Protein AF-A0A4Q4TXY8-F1 (afdb_monomer)

Mean predicted aligned error: 9.82 Å

Foldseek 3Di:
DDDDPDDVVNVVVVVVVVLVVVLVVVCCDDDNNCDDVDGPLPDPVPDLVSVLVVVQVSQVVSVVSVVVVPPPPPQDKGKEAAAPDFAPDDPPRDTAGIFIFRDPVDYRPDHHHPVRTLAGHHDDDDPVQPDPVSVVVVVVVSCCVNVVD

pLDDT: mean 76.42, std 13.44, range [25.75, 91.88]

Sequence (149 aa):
MYAGTRDETYSRDMIDLKTASEAFKQCMEGSDLLFNNGWRGWPKDANQDNMLSWFADLNEKLMAFAEHHKSTQPHRRKPLAQPDKPILGFAAKRKMDIGFVSDPKANKDSRYHWSQILIPGELKSNPSADTASKAWLDLGRYAREDFHA

Secondary structure (DSSP, 8-state):
-------HHHHHHHHHHHHHHHHHHHTTSSSS-SBSSSBTT--SS--HHHHHHHHHHHHHHHHHHHHHTT---SS--EEEE-TTPPPBT-SS----SEEEES-TT--TT---BGGGEEEEE-----GGG-SHHHHHHHHHHHHHHHH--

Structure (mmCIF, N/CA/C/O backbone):
data_AF-A0A4Q4TXY8-F1
#
_entry.id   AF-A0A4Q4TXY8-F1
#
loop_
_atom_site.group_PDB
_atom_site.id
_atom_site.type_symbol
_atom_site.label_atom_id
_atom_site.label_alt_id
_atom_site.label_comp_id
_atom_site.label_asym_id
_atom_site.label_entity_id
_atom_site.label_seq_id
_atom_site.pdbx_PDB_ins_code
_atom_site.Cartn_x
_atom_site.Cartn_y
_atom_site.Cartn_z
_atom_site.occupancy
_atom_site.B_iso_or_equiv
_atom_site.auth_seq_id
_atom_site.auth_comp_id
_atom_site.auth_asym_id
_atom_site.auth_atom_id
_atom_site.pdbx_PDB_model_num
ATOM 1 N N . MET A 1 1 ? -11.825 44.029 10.041 1.00 31.95 1 MET A N 1
ATOM 2 C CA . MET A 1 1 ? -12.607 42.809 10.322 1.00 31.95 1 MET A CA 1
ATOM 3 C C . MET A 1 1 ? -12.682 42.039 9.009 1.00 31.95 1 MET A C 1
ATOM 5 O O . MET A 1 1 ? -13.475 42.402 8.156 1.00 31.95 1 MET A O 1
ATOM 9 N N . TYR A 1 2 ? -11.755 41.108 8.770 1.00 25.75 2 TYR A N 1
ATOM 10 C CA . TYR A 1 2 ? -11.742 40.300 7.545 1.00 25.75 2 TYR A CA 1
ATOM 11 C C . TYR A 1 2 ? -12.420 38.967 7.856 1.00 25.75 2 TYR A C 1
ATOM 13 O O . TYR A 1 2 ? -11.852 38.126 8.548 1.00 25.75 2 TYR A O 1
ATOM 21 N N . ALA A 1 3 ? -13.655 38.807 7.386 1.00 38.72 3 ALA A N 1
ATOM 22 C CA . ALA A 1 3 ? -14.310 37.512 7.307 1.00 38.72 3 ALA A CA 1
ATOM 23 C C . ALA A 1 3 ? -13.845 36.852 6.002 1.00 38.72 3 ALA A C 1
ATOM 25 O O . ALA A 1 3 ? -14.378 37.133 4.933 1.00 38.72 3 ALA A O 1
ATOM 26 N N . GLY A 1 4 ? -12.793 36.036 6.081 1.00 36.09 4 GLY A N 1
ATOM 27 C CA . GLY A 1 4 ? -12.429 35.137 4.990 1.00 36.09 4 GLY A CA 1
ATOM 28 C C . GLY A 1 4 ? -13.449 34.006 4.947 1.00 36.09 4 GLY A C 1
ATOM 29 O O . GLY A 1 4 ? -13.556 33.235 5.901 1.00 36.09 4 GLY A O 1
ATOM 30 N N . THR A 1 5 ? -14.233 33.934 3.876 1.00 44.59 5 THR A N 1
ATOM 31 C CA . THR A 1 5 ? -15.114 32.800 3.596 1.00 44.59 5 THR A CA 1
ATOM 32 C C . THR A 1 5 ? -14.270 31.530 3.553 1.00 44.59 5 THR A C 1
ATOM 34 O O . THR A 1 5 ? -13.338 31.441 2.755 1.00 44.59 5 THR A O 1
ATOM 37 N N . ARG A 1 6 ? -14.564 30.570 4.440 1.00 48.09 6 ARG A N 1
ATOM 38 C CA . ARG A 1 6 ? -13.994 29.220 4.374 1.00 48.09 6 ARG A CA 1
ATOM 39 C C . ARG A 1 6 ? -14.359 28.638 3.012 1.00 48.09 6 ARG A C 1
ATOM 41 O O . ARG A 1 6 ? -15.537 28.451 2.731 1.00 48.09 6 ARG A O 1
ATOM 48 N N . ASP A 1 7 ? -13.342 28.410 2.196 1.00 51.94 7 ASP A N 1
ATOM 49 C CA . ASP A 1 7 ? -13.443 27.744 0.905 1.00 51.94 7 ASP A CA 1
ATOM 50 C C . ASP A 1 7 ? -14.120 26.370 1.086 1.00 51.94 7 ASP A C 1
ATOM 52 O O . ASP A 1 7 ? -13.747 25.594 1.974 1.00 51.94 7 ASP A O 1
ATOM 56 N N . GLU A 1 8 ? -15.142 26.078 0.280 1.00 52.44 8 GLU A N 1
ATOM 57 C CA . GLU A 1 8 ? -15.865 24.800 0.300 1.00 52.44 8 GLU A CA 1
ATOM 58 C C . GLU A 1 8 ? -14.918 23.622 0.042 1.00 52.44 8 GLU A C 1
ATOM 60 O O . GLU A 1 8 ? -15.105 22.541 0.602 1.00 52.44 8 GLU A O 1
ATOM 65 N N . THR A 1 9 ? -13.853 23.859 -0.729 1.00 53.41 9 THR A N 1
ATOM 66 C CA . THR A 1 9 ? -12.788 22.893 -1.020 1.00 53.41 9 THR A CA 1
ATOM 67 C C . THR A 1 9 ? -12.023 22.520 0.251 1.00 53.41 9 THR A C 1
ATOM 69 O O . THR A 1 9 ? -11.920 21.346 0.594 1.00 53.41 9 THR A O 1
ATOM 72 N N . TYR A 1 10 ? -11.615 23.520 1.038 1.00 53.84 10 TYR A N 1
ATOM 73 C CA . TYR A 1 10 ? -10.957 23.315 2.333 1.00 53.84 10 TYR A CA 1
ATOM 74 C C . TYR A 1 10 ? -11.873 22.603 3.341 1.00 53.84 10 TYR A C 1
ATOM 76 O O . TYR A 1 10 ? -11.436 21.751 4.115 1.00 53.84 10 TYR A O 1
ATOM 84 N N . SER A 1 11 ? -13.168 22.934 3.325 1.00 57.31 11 SER A N 1
ATOM 85 C CA . SER A 1 11 ? -14.168 22.281 4.177 1.00 57.31 11 SER A CA 1
ATOM 86 C C . SER A 1 11 ? -14.361 20.805 3.806 1.00 57.31 11 SER A C 1
ATOM 88 O O . SER A 1 11 ? -14.467 19.952 4.687 1.00 57.31 11 SER A O 1
ATOM 90 N N . ARG A 1 12 ? -14.358 20.486 2.507 1.00 59.06 12 ARG A N 1
ATOM 91 C CA . ARG A 1 12 ? -14.456 19.115 1.997 1.00 59.06 12 ARG A CA 1
ATOM 92 C C . ARG A 1 12 ? 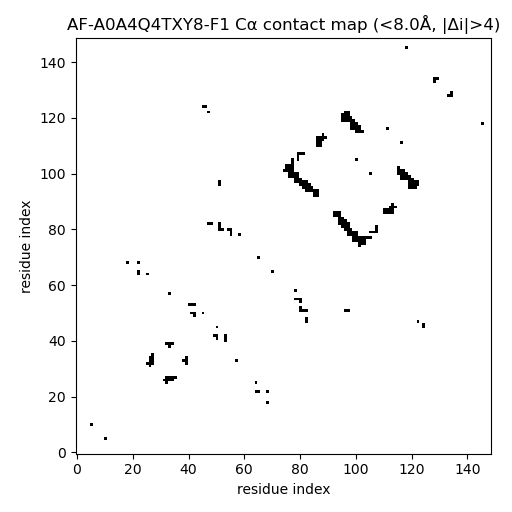-13.218 18.288 2.331 1.00 59.06 12 ARG A C 1
ATOM 94 O O . ARG A 1 12 ? -13.375 17.184 2.838 1.00 59.06 12 ARG A O 1
ATOM 101 N N . ASP A 1 13 ? -12.022 18.845 2.157 1.00 65.94 13 ASP A N 1
ATOM 102 C CA . ASP A 1 13 ? -10.765 18.179 2.523 1.00 65.94 13 ASP A CA 1
ATOM 103 C C . ASP A 1 13 ? -10.721 17.843 4.023 1.00 65.94 13 ASP A C 1
ATOM 105 O O . ASP A 1 13 ? -10.285 16.762 4.422 1.00 65.94 13 ASP A O 1
ATOM 109 N N . MET A 1 14 ? -11.232 18.739 4.876 1.00 61.41 14 MET A N 1
ATOM 110 C CA . MET A 1 14 ? -11.366 18.482 6.313 1.00 61.41 14 MET A CA 1
ATOM 111 C C . MET A 1 14 ? -12.380 17.375 6.640 1.00 61.41 14 MET A C 1
ATOM 113 O O . MET A 1 14 ? -12.158 16.613 7.585 1.00 61.41 14 MET A O 1
ATOM 117 N N . ILE A 1 15 ? -13.489 17.285 5.898 1.00 68.88 15 ILE A N 1
ATOM 118 C CA . ILE A 1 15 ? -14.479 16.207 6.051 1.00 68.88 15 ILE A CA 1
ATOM 119 C C . ILE A 1 15 ? -13.861 14.872 5.623 1.00 68.88 15 ILE A C 1
ATOM 121 O O . ILE A 1 15 ? -13.924 13.911 6.388 1.00 68.88 15 ILE A O 1
ATOM 125 N N . ASP A 1 16 ? -13.193 14.835 4.471 1.00 71.31 16 ASP A N 1
ATOM 126 C CA . ASP A 1 16 ? -12.549 13.633 3.941 1.00 71.31 16 ASP A CA 1
ATOM 127 C C . ASP A 1 16 ? -11.421 13.146 4.870 1.00 71.31 16 ASP A C 1
ATOM 129 O O . ASP A 1 16 ? -11.324 11.950 5.155 1.00 71.31 16 ASP A O 1
ATOM 133 N N . LEU A 1 17 ? -10.624 14.060 5.441 1.00 76.31 17 LEU A N 1
ATOM 134 C CA . LEU A 1 17 ? -9.595 13.723 6.430 1.00 76.31 17 LEU A CA 1
ATOM 135 C C . LEU A 1 17 ? -10.194 13.173 7.729 1.00 76.31 17 LEU A C 1
ATOM 137 O O . LEU A 1 17 ? -9.666 12.216 8.301 1.00 76.31 17 LEU A O 1
ATOM 141 N N . LYS A 1 18 ? -11.297 13.758 8.209 1.00 78.94 18 LYS A N 1
ATOM 142 C CA . LYS A 1 18 ? -11.991 13.264 9.403 1.00 78.94 18 LYS A CA 1
ATOM 143 C C . LYS A 1 18 ? -12.541 11.858 9.167 1.00 78.94 18 LYS A C 1
ATOM 145 O O . LYS A 1 18 ? -12.321 10.980 9.999 1.00 78.94 18 LYS A O 1
ATOM 150 N N . THR A 1 19 ? -13.184 11.626 8.025 1.00 76.56 19 THR A N 1
ATOM 151 C CA . THR A 1 19 ? -13.681 10.302 7.632 1.00 76.56 19 THR A CA 1
ATOM 152 C C . THR A 1 19 ? -12.541 9.292 7.496 1.00 76.56 19 THR A C 1
ATOM 154 O O . THR A 1 19 ? -12.657 8.180 8.005 1.00 76.56 19 THR A O 1
ATOM 157 N N . ALA A 1 20 ? -11.410 9.675 6.895 1.00 77.06 20 ALA A N 1
ATOM 158 C CA . ALA A 1 20 ? -10.228 8.818 6.811 1.00 77.06 20 ALA A CA 1
ATOM 159 C C . ALA A 1 20 ? -9.659 8.479 8.199 1.00 77.06 20 ALA A C 1
ATOM 161 O O . ALA A 1 20 ? -9.297 7.332 8.458 1.00 77.06 20 ALA A O 1
ATOM 162 N N . SER A 1 21 ? -9.622 9.451 9.115 1.00 81.25 21 SER A N 1
ATOM 163 C CA . SER A 1 21 ? -9.183 9.238 10.497 1.00 81.25 21 SER A CA 1
ATOM 164 C C . SER A 1 21 ? -10.097 8.267 11.250 1.00 81.25 21 SER A C 1
ATOM 166 O O . SER A 1 21 ? -9.611 7.373 11.941 1.00 81.25 21 SER A O 1
ATOM 168 N N . GLU A 1 22 ? -11.415 8.406 11.100 1.00 80.50 22 GLU A N 1
ATOM 169 C CA . GLU A 1 22 ? -12.402 7.505 11.704 1.00 80.50 22 GLU A CA 1
ATOM 170 C C . GLU A 1 22 ? -12.313 6.086 11.129 1.00 80.50 22 GLU A C 1
ATOM 172 O O . GLU A 1 22 ? -12.322 5.122 11.893 1.00 80.50 22 GLU A O 1
ATOM 177 N N . ALA A 1 23 ? -12.137 5.947 9.813 1.00 77.38 23 ALA A N 1
ATOM 178 C CA . ALA A 1 23 ? -11.913 4.650 9.177 1.00 77.38 23 ALA A CA 1
ATOM 179 C C . ALA A 1 23 ? -10.592 4.005 9.637 1.00 77.38 23 ALA A C 1
ATOM 181 O O . ALA A 1 23 ? -10.539 2.802 9.888 1.00 77.38 23 ALA A O 1
ATOM 182 N N . PHE A 1 24 ? -9.526 4.792 9.822 1.00 82.50 24 PHE A N 1
ATOM 183 C CA . PHE A 1 24 ? -8.252 4.277 10.327 1.00 82.50 24 PHE A CA 1
ATOM 184 C C . PHE A 1 24 ? -8.350 3.770 11.772 1.00 82.50 24 PHE A C 1
ATOM 186 O O . PHE A 1 24 ? -7.702 2.781 12.110 1.00 82.50 24 PHE A O 1
ATOM 193 N N . LYS A 1 25 ? 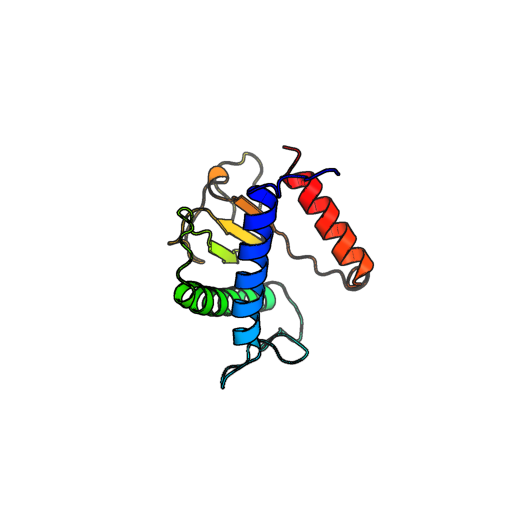-9.194 4.368 12.625 1.00 85.50 25 LYS A N 1
ATOM 194 C CA . LYS A 1 25 ? -9.431 3.843 13.984 1.00 85.50 25 LYS A CA 1
ATOM 195 C C . LYS A 1 25 ? -9.937 2.403 13.974 1.00 85.50 25 LYS A C 1
ATOM 197 O O . LYS A 1 25 ? -9.501 1.619 14.806 1.00 85.50 25 LYS A O 1
ATOM 202 N N . GLN A 1 26 ? -10.736 2.012 12.980 1.00 83.75 26 GLN A N 1
ATOM 203 C CA . GLN A 1 26 ? -11.185 0.621 12.834 1.00 83.75 26 GLN A CA 1
ATOM 204 C C . GLN A 1 26 ? -10.036 -0.357 12.565 1.00 83.75 26 GLN A C 1
ATOM 206 O O . GLN A 1 26 ? -10.152 -1.536 12.877 1.00 83.75 26 GLN A O 1
ATOM 211 N N . CYS A 1 27 ? -8.896 0.112 12.048 1.00 87.56 27 CYS A N 1
ATOM 212 C CA . CYS A 1 27 ? -7.698 -0.720 11.915 1.00 87.56 27 CYS A CA 1
ATOM 213 C C . CYS A 1 27 ? -7.028 -1.009 13.270 1.00 87.56 27 CYS A C 1
ATOM 215 O O . CYS A 1 27 ? -6.245 -1.953 13.365 1.00 87.56 27 CYS A O 1
ATOM 217 N N . MET A 1 28 ? -7.319 -0.202 14.294 1.00 88.81 28 MET A N 1
ATOM 218 C CA . MET A 1 28 ? -6.733 -0.255 15.638 1.00 88.81 28 MET A CA 1
ATOM 219 C C . MET A 1 28 ? -7.727 -0.730 16.710 1.00 88.81 28 MET A C 1
ATOM 221 O O . MET A 1 28 ? -7.359 -0.832 17.880 1.00 88.81 28 MET A O 1
ATOM 225 N N . GLU A 1 29 ? -8.967 -1.040 16.331 1.00 84.69 29 GLU A N 1
ATOM 226 C CA . GLU A 1 29 ? -10.047 -1.442 17.233 1.00 84.69 29 GLU A CA 1
ATOM 227 C C . GLU A 1 29 ? -10.643 -2.800 16.804 1.00 84.69 29 GLU A C 1
ATOM 229 O O . GLU A 1 29 ? -10.577 -3.190 15.641 1.00 84.69 29 GLU A O 1
ATOM 234 N N . GLY A 1 30 ? -11.230 -3.547 17.746 1.00 74.81 30 GLY A N 1
ATOM 235 C CA . GLY A 1 30 ? -11.841 -4.859 17.482 1.00 74.81 30 GLY A CA 1
ATOM 236 C C . GLY A 1 30 ? -10.894 -6.061 17.628 1.00 74.81 30 GLY A C 1
ATOM 237 O O . GLY A 1 30 ? -9.792 -5.957 18.163 1.00 74.81 30 GLY A O 1
ATOM 238 N N . SER A 1 31 ? -11.355 -7.246 17.207 1.00 70.69 31 SER A N 1
ATOM 239 C CA . SER A 1 31 ? -10.621 -8.517 17.355 1.00 70.69 31 SER A CA 1
ATOM 240 C C . SER A 1 31 ? -9.611 -8.791 16.227 1.00 70.69 31 SER A C 1
ATOM 242 O O . SER A 1 31 ? -8.608 -9.473 16.454 1.00 70.69 31 SER A O 1
ATOM 244 N N . ASP A 1 32 ? -9.824 -8.236 15.027 1.00 74.25 32 ASP A N 1
ATOM 245 C CA . ASP A 1 32 ? -8.915 -8.341 13.870 1.00 74.25 32 ASP A CA 1
ATOM 246 C C . ASP A 1 32 ? -8.169 -7.018 13.626 1.00 74.25 32 ASP A C 1
ATOM 248 O O . ASP A 1 32 ? -8.357 -6.350 12.614 1.00 74.25 32 ASP A O 1
ATOM 252 N N . LEU A 1 33 ? -7.319 -6.630 14.585 1.00 84.12 33 LEU A N 1
ATOM 253 C CA . LEU A 1 33 ? -6.482 -5.428 14.493 1.00 84.12 33 LEU A CA 1
ATOM 254 C C . LEU A 1 33 ? -5.549 -5.491 13.276 1.00 84.12 33 LEU A C 1
ATOM 256 O O . LEU A 1 33 ? -4.588 -6.268 13.276 1.00 84.12 33 LEU A O 1
ATOM 260 N N . LEU A 1 34 ? -5.787 -4.649 12.269 1.00 90.00 34 LEU A N 1
ATOM 261 C CA . LEU A 1 34 ? -4.892 -4.514 11.114 1.00 90.00 34 LEU A CA 1
ATOM 262 C C . LEU A 1 34 ? -3.631 -3.723 11.444 1.00 90.00 34 LEU A C 1
ATOM 264 O O . LEU A 1 34 ? -2.617 -3.912 10.776 1.00 90.00 34 LEU A O 1
ATOM 268 N N . PHE A 1 35 ? -3.674 -2.870 12.466 1.00 90.19 35 PHE A N 1
ATOM 269 C CA . PHE A 1 35 ? -2.546 -2.059 12.894 1.00 90.19 35 PHE A CA 1
ATOM 270 C C . PHE A 1 35 ? -2.382 -2.079 14.419 1.00 90.19 35 PHE A C 1
ATOM 272 O O . PHE A 1 35 ? -3.302 -1.743 15.161 1.00 90.19 35 PHE A O 1
ATOM 279 N N . ASN A 1 36 ? -1.187 -2.446 14.884 1.00 90.50 36 ASN A N 1
ATOM 280 C CA . ASN A 1 36 ? -0.764 -2.348 16.282 1.00 90.50 36 ASN A CA 1
ATOM 281 C C . ASN A 1 36 ? 0.761 -2.167 16.339 1.00 90.50 36 ASN A C 1
ATOM 283 O O . ASN A 1 36 ? 1.504 -3.143 16.251 1.00 90.50 36 ASN A O 1
ATOM 287 N N . ASN A 1 37 ? 1.225 -0.914 16.427 1.00 88.06 37 ASN A N 1
ATOM 288 C CA . ASN A 1 37 ? 2.644 -0.540 16.293 1.00 88.06 37 ASN A CA 1
ATOM 289 C C . ASN A 1 37 ? 3.308 -1.075 15.007 1.00 88.06 37 ASN A C 1
ATOM 291 O O . ASN A 1 37 ? 4.519 -1.277 14.952 1.00 88.06 37 ASN A O 1
ATOM 295 N N . GLY A 1 38 ? 2.502 -1.314 13.974 1.00 88.81 38 GLY A N 1
ATOM 296 C CA . GLY A 1 38 ? 2.895 -1.978 12.740 1.00 88.81 38 GLY A CA 1
ATOM 297 C C . GLY A 1 38 ? 1.694 -2.649 12.084 1.00 88.81 38 GLY A C 1
ATOM 298 O O . GLY A 1 38 ? 0.698 -2.955 12.745 1.00 88.81 38 GLY A O 1
ATOM 299 N N . TRP A 1 39 ? 1.775 -2.861 10.774 1.00 91.62 39 TRP A N 1
ATOM 300 C CA . TRP A 1 39 ? 0.718 -3.546 10.043 1.00 91.62 39 TRP A CA 1
ATOM 301 C C . TRP A 1 39 ? 0.752 -5.054 10.296 1.00 91.62 39 TRP A C 1
ATOM 303 O O . TRP A 1 39 ? 1.804 -5.696 10.229 1.00 91.62 39 TRP A O 1
ATOM 313 N N . ARG A 1 40 ? -0.418 -5.640 10.549 1.00 90.88 40 ARG A N 1
ATOM 314 C CA . ARG A 1 40 ? -0.581 -7.085 10.713 1.00 90.88 40 ARG A CA 1
ATOM 315 C C . ARG A 1 40 ? -0.152 -7.804 9.435 1.00 90.88 40 ARG A C 1
ATOM 317 O O . ARG A 1 40 ? -0.510 -7.405 8.329 1.00 90.88 40 ARG A O 1
ATOM 324 N N . GLY A 1 41 ? 0.578 -8.903 9.610 1.00 91.12 41 GLY A N 1
ATOM 325 C CA . GLY A 1 41 ? 0.991 -9.767 8.505 1.00 91.12 41 GLY A CA 1
ATOM 326 C C . GLY A 1 41 ? 2.076 -9.173 7.609 1.00 91.12 41 GLY A C 1
ATOM 327 O O . GLY A 1 41 ? 2.314 -9.734 6.545 1.00 91.12 41 GLY A O 1
ATOM 328 N N . TRP A 1 42 ? 2.722 -8.073 8.022 1.00 90.62 42 TRP A N 1
ATOM 329 C CA . TRP A 1 42 ? 3.846 -7.503 7.283 1.00 90.62 42 TRP A CA 1
ATOM 330 C C . TRP A 1 42 ? 4.891 -8.590 6.955 1.00 90.62 42 TRP A C 1
ATOM 332 O O . TRP A 1 42 ? 5.299 -9.328 7.863 1.00 90.62 42 TRP A O 1
ATOM 342 N N . PRO A 1 43 ? 5.336 -8.723 5.692 1.00 90.44 43 PRO A N 1
ATOM 343 C CA . PRO A 1 43 ? 6.258 -9.781 5.297 1.00 90.44 43 PRO A CA 1
ATOM 344 C C . PRO A 1 43 ? 7.624 -9.664 5.969 1.00 90.44 43 PRO A C 1
ATOM 346 O O . PRO A 1 43 ? 8.234 -8.597 5.981 1.00 90.44 43 PRO A O 1
ATOM 349 N N . LYS A 1 44 ? 8.158 -10.791 6.451 1.00 86.25 44 LYS A N 1
ATOM 350 C CA . LYS A 1 44 ? 9.473 -10.839 7.111 1.00 86.25 44 LYS A CA 1
ATOM 351 C C . LYS A 1 44 ? 10.619 -10.398 6.196 1.00 86.25 44 LYS A C 1
ATOM 353 O O . LYS A 1 44 ? 11.491 -9.653 6.626 1.00 86.25 44 LYS A O 1
ATOM 358 N N . ASP A 1 45 ? 10.586 -10.845 4.943 1.00 83.50 45 ASP A N 1
ATOM 359 C CA . ASP A 1 45 ? 11.703 -10.667 4.008 1.00 83.50 45 ASP A CA 1
ATOM 360 C C . ASP A 1 45 ? 11.444 -9.554 2.980 1.00 83.50 45 ASP A C 1
ATOM 362 O O . ASP A 1 45 ? 12.276 -9.331 2.106 1.00 83.50 45 ASP A O 1
ATOM 366 N N . ALA A 1 46 ? 10.276 -8.894 3.052 1.00 83.06 46 ALA A N 1
ATOM 367 C CA . ALA A 1 46 ? 9.841 -7.797 2.178 1.00 83.06 46 ALA A CA 1
ATOM 368 C C . ALA A 1 46 ? 10.131 -7.989 0.669 1.00 83.06 46 ALA A C 1
ATOM 370 O O . ALA A 1 46 ? 10.305 -7.019 -0.070 1.00 83.06 46 ALA A O 1
ATOM 371 N N . ASN A 1 47 ? 10.185 -9.237 0.192 1.00 87.94 47 ASN A N 1
ATOM 372 C CA . ASN A 1 47 ? 10.329 -9.518 -1.231 1.00 87.94 47 ASN A CA 1
ATOM 373 C C . ASN A 1 47 ? 9.049 -9.126 -1.981 1.00 87.94 47 ASN A C 1
ATOM 375 O O . ASN A 1 47 ? 7.967 -9.077 -1.394 1.00 87.94 47 ASN A O 1
ATOM 379 N N . GLN A 1 48 ? 9.190 -8.854 -3.278 1.00 86.00 48 GLN A N 1
ATOM 380 C CA . GLN A 1 48 ? 8.126 -8.304 -4.116 1.00 86.00 48 GLN A CA 1
ATOM 381 C C . GLN A 1 48 ? 6.823 -9.114 -4.031 1.00 86.00 48 GLN A C 1
ATOM 383 O O . GLN A 1 48 ? 5.781 -8.545 -3.721 1.00 86.00 48 GLN A O 1
ATOM 388 N N . ASP A 1 49 ? 6.872 -10.432 -4.231 1.00 87.12 49 ASP A N 1
ATOM 389 C CA . ASP A 1 49 ? 5.668 -11.273 -4.262 1.00 87.12 49 ASP A CA 1
ATOM 390 C C . ASP A 1 49 ? 4.938 -11.298 -2.916 1.00 87.12 49 ASP A C 1
ATOM 392 O O . ASP A 1 49 ? 3.719 -11.111 -2.857 1.00 87.12 49 ASP A O 1
ATOM 396 N N . ASN A 1 50 ? 5.680 -11.462 -1.819 1.00 89.06 50 ASN A N 1
ATOM 397 C CA . ASN A 1 50 ? 5.097 -11.455 -0.481 1.00 89.06 50 ASN A CA 1
ATOM 398 C C . ASN A 1 50 ? 4.524 -10.078 -0.130 1.00 89.06 50 ASN A C 1
ATOM 400 O O . ASN A 1 50 ? 3.443 -9.999 0.455 1.00 89.06 50 ASN A O 1
ATOM 404 N N . MET A 1 51 ? 5.217 -8.999 -0.506 1.00 89.38 51 MET A N 1
ATOM 405 C CA . MET A 1 51 ? 4.732 -7.628 -0.330 1.00 89.38 51 MET A CA 1
ATOM 406 C C . MET A 1 51 ? 3.445 -7.384 -1.105 1.00 89.38 51 MET A C 1
ATOM 408 O O . MET A 1 51 ? 2.519 -6.788 -0.566 1.00 89.38 51 MET A O 1
ATOM 412 N N . LEU A 1 52 ? 3.353 -7.868 -2.340 1.00 88.88 52 LEU A N 1
ATOM 413 C CA . LEU A 1 52 ? 2.189 -7.652 -3.193 1.00 88.88 52 LEU A CA 1
ATOM 414 C C . LEU A 1 52 ? 0.989 -8.489 -2.768 1.00 88.88 52 LEU A C 1
ATOM 416 O O . LEU A 1 52 ? -0.128 -7.974 -2.780 1.00 88.88 52 LEU A O 1
ATOM 420 N N . SER A 1 53 ? 1.209 -9.731 -2.331 1.00 88.19 53 SER A N 1
ATOM 421 C CA . SER A 1 53 ? 0.148 -10.547 -1.734 1.00 88.19 53 SER A CA 1
ATOM 422 C C . SER A 1 53 ? -0.385 -9.893 -0.461 1.00 88.19 53 SER A C 1
ATOM 424 O O . SER A 1 53 ? -1.587 -9.678 -0.339 1.00 88.19 53 SER A O 1
ATOM 426 N N . TRP A 1 54 ? 0.508 -9.504 0.454 1.00 91.88 54 TRP A N 1
ATOM 427 C CA . TRP A 1 54 ? 0.125 -8.819 1.688 1.00 91.88 54 TRP A CA 1
ATOM 428 C C . TRP A 1 54 ? -0.602 -7.497 1.409 1.00 91.88 54 TRP A C 1
ATOM 430 O O . TRP A 1 54 ? -1.619 -7.204 2.035 1.00 91.88 54 TRP A O 1
ATOM 440 N N . PHE A 1 55 ? -0.117 -6.708 0.448 1.00 89.12 55 PHE A N 1
ATOM 441 C CA . PHE A 1 55 ? -0.729 -5.438 0.072 1.00 89.12 55 PHE A CA 1
ATOM 442 C C . PHE A 1 55 ? -2.125 -5.636 -0.529 1.00 89.12 55 PHE A C 1
ATOM 444 O O . PHE A 1 55 ? -3.037 -4.874 -0.209 1.00 89.12 55 PHE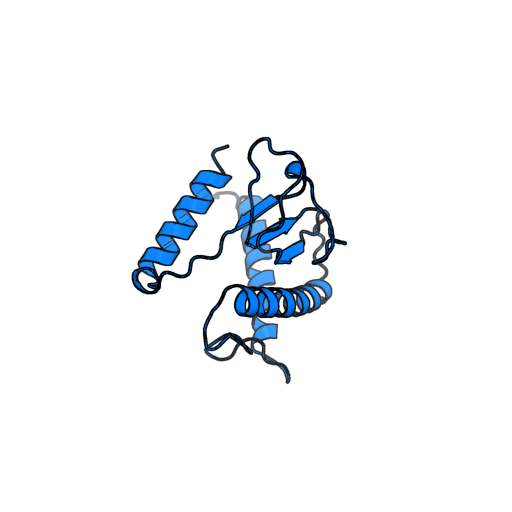 A O 1
ATOM 451 N N . ALA A 1 56 ? -2.321 -6.653 -1.374 1.00 86.38 56 ALA A N 1
ATOM 452 C CA . ALA A 1 56 ? -3.636 -6.991 -1.914 1.00 86.38 56 ALA A CA 1
ATOM 453 C C . ALA A 1 56 ? -4.620 -7.361 -0.793 1.00 86.38 56 ALA A C 1
ATOM 455 O O . ALA A 1 56 ? -5.695 -6.763 -0.708 1.00 86.38 56 ALA A O 1
ATOM 456 N N . ASP A 1 57 ? -4.215 -8.259 0.108 1.00 88.69 57 ASP A N 1
ATOM 457 C CA . ASP A 1 57 ? -5.041 -8.709 1.232 1.00 88.69 57 ASP A CA 1
ATOM 458 C C . ASP A 1 57 ? -5.385 -7.552 2.182 1.00 88.69 57 ASP A C 1
ATOM 460 O O . ASP A 1 57 ? -6.532 -7.401 2.609 1.00 88.69 57 ASP A O 1
ATOM 464 N N . LEU A 1 58 ? -4.406 -6.695 2.500 1.00 89.00 58 LEU A N 1
ATOM 465 C CA . LEU A 1 58 ? -4.626 -5.507 3.323 1.00 89.00 58 LEU A CA 1
ATOM 466 C C . LEU A 1 58 ? -5.665 -4.585 2.680 1.00 89.00 58 LEU A C 1
ATOM 468 O O . LEU A 1 58 ? -6.594 -4.138 3.354 1.00 89.00 58 LEU A O 1
ATOM 472 N N . ASN A 1 59 ? -5.532 -4.316 1.381 1.00 85.19 59 ASN A N 1
ATOM 473 C CA . ASN A 1 59 ? -6.458 -3.449 0.663 1.00 85.19 59 ASN A CA 1
ATOM 474 C C . ASN A 1 59 ? -7.881 -4.006 0.633 1.00 85.19 59 ASN A C 1
ATOM 476 O O . ASN A 1 59 ? -8.824 -3.230 0.760 1.00 85.19 59 ASN A O 1
ATOM 480 N N . GLU A 1 60 ? -8.067 -5.321 0.497 1.00 84.69 60 GLU A N 1
ATOM 481 C CA . GLU A 1 60 ? -9.400 -5.934 0.574 1.00 84.69 60 GLU A CA 1
ATOM 482 C C . GLU A 1 60 ? -10.082 -5.653 1.914 1.00 84.69 60 GLU A C 1
ATOM 484 O O . GLU A 1 60 ? -11.253 -5.263 1.946 1.00 84.69 60 GLU A O 1
ATOM 489 N N . LYS A 1 61 ? -9.333 -5.748 3.015 1.00 85.94 61 LYS A N 1
ATOM 490 C CA . LYS A 1 61 ? -9.853 -5.434 4.350 1.00 85.94 61 LYS A CA 1
ATOM 491 C C . LYS A 1 61 ? -10.135 -3.941 4.529 1.00 85.94 61 LYS A C 1
ATOM 493 O O . LYS A 1 61 ? -11.192 -3.580 5.042 1.00 85.94 61 LYS A O 1
ATOM 498 N N . LEU A 1 62 ? -9.242 -3.069 4.052 1.00 82.69 62 LEU A N 1
ATOM 499 C CA . LEU A 1 62 ? -9.449 -1.615 4.086 1.00 82.69 62 LEU A CA 1
ATOM 500 C C . LEU A 1 62 ? -10.674 -1.192 3.260 1.00 82.69 62 LEU A C 1
ATOM 502 O O . LEU A 1 62 ? -11.457 -0.354 3.705 1.00 82.69 62 LEU A O 1
ATOM 506 N N . MET A 1 63 ? -10.883 -1.795 2.085 1.00 78.62 63 MET A N 1
ATOM 507 C CA . MET A 1 63 ? -12.081 -1.565 1.274 1.00 78.62 63 MET A CA 1
ATOM 508 C C . MET A 1 63 ? -13.348 -2.007 2.014 1.00 78.62 63 MET A C 1
ATOM 510 O O . MET A 1 63 ? -14.333 -1.272 2.010 1.00 78.62 63 MET A O 1
ATOM 514 N N . ALA A 1 64 ? -13.325 -3.157 2.696 1.00 80.12 64 ALA A N 1
ATOM 515 C CA . ALA A 1 64 ? -14.463 -3.622 3.488 1.00 80.12 64 ALA A CA 1
ATOM 516 C C . ALA A 1 64 ? -14.829 -2.645 4.622 1.00 80.12 64 ALA A C 1
ATOM 518 O O . ALA A 1 64 ? -16.013 -2.388 4.850 1.00 80.12 64 ALA A O 1
ATOM 519 N N . PHE A 1 65 ? -13.840 -2.042 5.292 1.00 77.44 65 PHE A N 1
ATOM 520 C CA . PHE A 1 65 ? -14.086 -0.970 6.264 1.00 77.44 65 PHE A CA 1
ATOM 521 C C . PHE A 1 65 ? -14.691 0.269 5.598 1.00 77.44 65 PHE A C 1
ATOM 523 O O . PHE A 1 65 ? -15.695 0.803 6.069 1.00 77.44 65 PHE A O 1
ATOM 530 N N . ALA A 1 66 ? -14.150 0.689 4.452 1.00 74.19 66 ALA A N 1
ATOM 531 C CA . ALA A 1 66 ? -14.632 1.863 3.729 1.00 74.19 66 ALA A CA 1
ATOM 532 C C . ALA A 1 66 ? -16.088 1.731 3.231 1.00 74.19 66 ALA A C 1
ATOM 534 O O . ALA A 1 66 ? -16.815 2.728 3.223 1.00 74.19 66 ALA A O 1
ATOM 535 N N . GLU A 1 67 ? -16.556 0.527 2.870 1.00 73.88 67 GLU A N 1
ATOM 536 C CA . GLU A 1 67 ? -17.963 0.295 2.491 1.00 73.88 67 GLU A CA 1
ATOM 537 C C . GLU A 1 67 ? -18.945 0.671 3.615 1.00 73.88 67 GLU A C 1
ATOM 539 O O . GLU A 1 67 ? -20.020 1.215 3.345 1.00 73.88 67 GLU A O 1
ATOM 544 N N . HIS A 1 68 ? -18.568 0.462 4.881 1.00 67.25 68 HIS A N 1
ATOM 545 C CA . HIS A 1 68 ? -19.415 0.792 6.033 1.00 67.25 68 HIS A CA 1
ATOM 546 C C . HIS A 1 68 ? -19.601 2.305 6.217 1.00 67.25 68 HIS A C 1
ATOM 548 O O . HIS A 1 68 ? -20.600 2.743 6.789 1.00 67.25 68 HIS A O 1
ATOM 554 N N . HIS A 1 69 ? -18.687 3.116 5.679 1.00 66.12 69 HIS A N 1
ATOM 555 C CA . HIS A 1 69 ? -18.712 4.573 5.804 1.00 66.12 69 HIS A CA 1
ATOM 556 C C . HIS A 1 69 ? -19.529 5.287 4.717 1.00 66.12 69 HIS A C 1
ATOM 558 O O . HIS A 1 69 ? -19.511 6.515 4.669 1.00 66.12 69 HIS A O 1
ATOM 564 N N . LYS A 1 70 ? -20.276 4.554 3.870 1.00 56.97 70 LYS A N 1
ATOM 565 C CA . LYS A 1 70 ? -21.144 5.108 2.807 1.00 56.97 70 LYS A CA 1
ATOM 566 C C . LYS A 1 70 ? -20.468 6.247 2.033 1.00 56.97 70 LYS A C 1
ATOM 568 O O . LYS A 1 70 ? -21.041 7.325 1.877 1.00 56.97 70 LYS A O 1
ATOM 573 N N . SER A 1 71 ? -19.248 6.012 1.546 1.00 56.00 71 SER A N 1
ATOM 574 C CA . SER A 1 71 ? -18.595 6.973 0.658 1.00 56.00 71 SER A CA 1
ATOM 575 C C . SER A 1 71 ? -19.484 7.191 -0.569 1.00 56.00 71 SER A C 1
ATOM 577 O O . SER A 1 71 ? -19.710 6.277 -1.364 1.00 56.00 71 SER A O 1
ATOM 579 N N . THR A 1 72 ? -20.013 8.406 -0.713 1.00 54.62 72 THR A N 1
ATOM 580 C CA . THR A 1 72 ? -20.810 8.868 -1.859 1.00 54.62 72 THR A CA 1
ATOM 581 C C . THR A 1 72 ? -19.949 9.112 -3.098 1.00 54.62 72 THR A C 1
ATOM 583 O O . THR A 1 72 ? -20.418 9.722 -4.057 1.00 54.62 72 THR A O 1
ATOM 586 N N . GLN A 1 73 ? -18.690 8.656 -3.105 1.00 60.28 73 GLN A N 1
ATOM 587 C CA . GLN A 1 73 ? -17.787 8.863 -4.226 1.00 60.28 73 GLN A CA 1
ATOM 588 C C . GLN A 1 73 ? -18.320 8.147 -5.481 1.00 60.28 73 GLN A C 1
ATOM 590 O O . GLN A 1 73 ? -18.362 6.914 -5.518 1.00 60.28 73 GLN A O 1
ATOM 595 N N . PRO A 1 74 ? -18.686 8.900 -6.538 1.00 55.44 74 PRO A N 1
ATOM 596 C CA . PRO A 1 74 ? -19.237 8.332 -7.770 1.00 55.44 74 PRO A CA 1
ATOM 597 C C . PRO A 1 74 ? -18.198 7.520 -8.557 1.00 55.44 74 PRO A C 1
ATOM 599 O O . PRO A 1 74 ? -18.553 6.703 -9.403 1.00 55.44 74 PRO A O 1
ATOM 602 N N . HIS A 1 75 ? -16.910 7.713 -8.260 1.00 63.44 75 HIS A N 1
ATOM 603 C CA . HIS A 1 75 ? -15.795 7.015 -8.887 1.00 63.44 75 HIS A CA 1
ATOM 604 C C . HIS A 1 75 ? -15.049 6.197 -7.837 1.00 63.44 75 HIS A C 1
ATOM 606 O O . HIS A 1 75 ? -14.051 6.647 -7.275 1.00 63.44 75 HIS A O 1
ATOM 612 N N . ARG A 1 76 ? -15.554 4.993 -7.557 1.00 70.44 76 ARG A N 1
ATOM 613 C CA . ARG A 1 76 ? -14.852 4.022 -6.715 1.00 70.44 76 ARG A CA 1
ATOM 614 C C . ARG A 1 76 ? -13.570 3.595 -7.422 1.00 70.44 76 ARG A C 1
ATOM 616 O O . ARG A 1 76 ? -13.616 2.977 -8.481 1.00 70.44 76 ARG A O 1
ATOM 623 N N . ARG A 1 77 ? -12.436 3.958 -6.831 1.00 79.94 77 ARG A N 1
ATOM 624 C CA . ARG A 1 77 ? -11.103 3.564 -7.292 1.00 79.94 77 ARG A CA 1
ATOM 625 C C . ARG A 1 77 ? -10.704 2.301 -6.556 1.00 79.94 77 ARG A C 1
ATOM 627 O O . ARG A 1 77 ? -10.967 2.195 -5.359 1.00 79.94 77 ARG A O 1
ATOM 634 N N . LYS A 1 78 ? -10.052 1.373 -7.247 1.00 82.19 78 LYS A N 1
ATOM 635 C CA . LYS A 1 78 ? -9.580 0.138 -6.625 1.00 82.19 78 LYS A CA 1
ATOM 636 C C . LYS A 1 78 ? -8.053 0.095 -6.616 1.00 82.19 78 LYS A C 1
ATOM 638 O O . LYS A 1 78 ? -7.461 0.227 -7.689 1.00 82.19 78 LYS A O 1
ATOM 643 N N . PRO A 1 79 ? -7.407 -0.057 -5.447 1.00 83.50 79 PRO A N 1
ATOM 644 C CA . PRO A 1 79 ? -5.996 -0.399 -5.393 1.00 83.50 79 PRO A CA 1
ATOM 645 C C . PRO A 1 79 ? -5.797 -1.817 -5.935 1.00 83.50 79 PRO A C 1
ATOM 647 O O . PRO A 1 79 ? -6.603 -2.721 -5.702 1.00 83.50 79 PRO A O 1
ATOM 650 N N . LEU A 1 80 ? -4.718 -1.999 -6.676 1.00 85.19 80 LEU A N 1
ATOM 651 C CA . LEU A 1 80 ? -4.385 -3.224 -7.376 1.00 85.19 80 LEU A CA 1
ATOM 652 C C . LEU A 1 80 ? -2.911 -3.541 -7.150 1.00 85.19 80 LEU A C 1
ATOM 654 O O . LEU A 1 80 ? -2.079 -2.647 -7.244 1.00 85.19 80 LEU A O 1
ATOM 658 N N . ALA A 1 81 ? -2.606 -4.814 -6.913 1.00 83.75 81 ALA A N 1
ATOM 659 C CA . ALA A 1 81 ? -1.257 -5.364 -6.943 1.00 83.75 81 ALA A CA 1
ATOM 660 C C . ALA A 1 81 ? -1.139 -6.290 -8.162 1.00 83.75 81 ALA A C 1
ATOM 662 O O . ALA A 1 81 ? -1.821 -7.316 -8.228 1.00 83.75 81 ALA A O 1
ATOM 663 N N . GLN A 1 82 ? -0.333 -5.913 -9.153 1.00 78.25 82 GLN A N 1
ATOM 664 C CA . GLN A 1 82 ? -0.127 -6.692 -10.379 1.00 78.25 82 GLN A CA 1
ATOM 665 C C . GLN A 1 82 ? 1.321 -6.562 -10.870 1.00 78.25 82 GLN A C 1
ATOM 667 O O . GLN A 1 82 ? 1.556 -5.894 -11.876 1.00 78.25 82 GLN A O 1
ATOM 672 N N . PRO A 1 83 ? 2.281 -7.234 -10.211 1.00 75.56 83 PRO A N 1
ATOM 673 C CA . PRO A 1 83 ? 3.681 -7.143 -10.602 1.00 75.56 83 PRO A CA 1
ATOM 674 C C . PRO A 1 83 ? 3.886 -7.612 -12.032 1.00 75.56 83 PRO A C 1
ATOM 676 O O . PRO A 1 83 ? 3.287 -8.596 -12.473 1.00 75.56 83 PRO A O 1
ATOM 679 N N . ASP A 1 84 ? 4.786 -6.928 -12.734 1.00 68.50 84 ASP A N 1
ATOM 680 C CA . ASP A 1 84 ? 5.389 -7.391 -13.983 1.00 68.50 84 ASP A CA 1
ATOM 681 C C . ASP A 1 84 ? 4.435 -7.700 -15.152 1.00 68.50 84 ASP A C 1
ATOM 683 O O . ASP A 1 84 ? 4.880 -8.181 -16.204 1.00 68.50 84 ASP A O 1
ATOM 687 N N . LYS A 1 85 ? 3.143 -7.376 -15.034 1.00 72.88 85 LYS A N 1
ATOM 688 C CA . LYS A 1 85 ? 2.172 -7.540 -16.118 1.00 72.88 85 LYS A CA 1
ATOM 689 C C . LYS A 1 85 ? 2.264 -6.348 -17.079 1.00 72.88 85 LYS A C 1
ATOM 691 O O . LYS A 1 85 ? 2.164 -5.201 -16.645 1.00 72.88 85 LYS A O 1
ATOM 696 N N . PRO A 1 86 ? 2.446 -6.582 -18.394 1.00 73.19 86 PRO A N 1
ATOM 697 C CA . PRO A 1 86 ? 2.421 -5.502 -19.371 1.00 73.19 86 PRO A CA 1
ATOM 698 C C . PRO A 1 86 ? 1.064 -4.797 -19.359 1.00 73.19 86 PRO A C 1
ATOM 700 O O . PRO A 1 86 ? 0.025 -5.450 -19.486 1.00 73.19 86 PRO A O 1
ATOM 703 N N . ILE A 1 87 ? 1.082 -3.470 -19.265 1.00 74.50 87 ILE A N 1
ATOM 704 C CA . ILE A 1 87 ? -0.131 -2.660 -19.384 1.00 74.50 87 ILE A CA 1
ATOM 705 C C . ILE A 1 87 ? -0.417 -2.423 -20.872 1.00 74.50 87 ILE A C 1
ATOM 707 O O . ILE A 1 87 ? 0.482 -2.085 -21.647 1.00 74.50 87 ILE A O 1
ATOM 711 N N . LEU A 1 88 ? -1.667 -2.625 -21.295 1.00 74.00 88 LEU A N 1
ATOM 712 C CA . LEU A 1 88 ? -2.064 -2.427 -22.691 1.00 74.00 88 LEU A CA 1
ATOM 713 C C . LEU A 1 88 ? -2.112 -0.926 -23.022 1.00 74.00 88 LEU A C 1
ATOM 715 O O . LEU A 1 88 ? -2.524 -0.120 -22.191 1.00 74.00 88 LEU A O 1
ATOM 719 N N . GLY A 1 89 ? -1.745 -0.549 -24.250 1.00 66.44 89 GLY A N 1
ATOM 720 C CA . GLY A 1 89 ? -1.905 0.832 -24.734 1.00 66.44 89 GLY A CA 1
ATOM 721 C C . GLY A 1 89 ? -0.674 1.733 -24.650 1.00 66.44 89 GLY A C 1
ATOM 722 O O . GLY A 1 89 ? -0.784 2.920 -24.938 1.00 66.44 89 GLY A O 1
ATOM 723 N N . PHE A 1 90 ? 0.497 1.197 -24.296 1.00 65.44 90 PHE A N 1
ATOM 724 C CA . PHE A 1 90 ? 1.764 1.931 -24.332 1.00 65.44 90 PHE A CA 1
ATOM 725 C C . PHE A 1 90 ? 2.744 1.272 -25.319 1.00 65.44 90 PHE A C 1
ATOM 727 O O . PHE A 1 90 ? 2.840 0.046 -25.374 1.00 65.44 90 PHE A O 1
ATOM 734 N N . ALA A 1 91 ? 3.468 2.072 -26.115 1.00 55.22 91 ALA A N 1
ATOM 735 C CA . ALA A 1 91 ? 4.420 1.562 -27.116 1.00 55.22 91 ALA A CA 1
ATOM 736 C C . ALA A 1 91 ? 5.654 0.899 -26.471 1.00 55.22 91 ALA A C 1
ATOM 738 O O . ALA A 1 91 ? 6.165 -0.106 -26.961 1.00 55.22 91 ALA A O 1
ATOM 739 N N . ALA A 1 92 ? 6.104 1.435 -25.334 1.00 60.94 92 ALA A N 1
ATOM 740 C CA . ALA A 1 92 ? 7.042 0.769 -24.436 1.00 60.94 92 ALA A CA 1
ATOM 741 C C . ALA A 1 92 ? 6.263 -0.112 -23.447 1.00 60.94 92 ALA A C 1
ATOM 743 O O . ALA A 1 92 ? 5.275 0.337 -22.875 1.00 60.94 92 ALA A O 1
ATOM 744 N N . LYS A 1 93 ? 6.703 -1.354 -23.213 1.00 63.50 93 LYS A N 1
ATOM 745 C CA . LYS A 1 93 ? 6.085 -2.290 -22.253 1.00 63.50 93 LYS A CA 1
ATOM 746 C C . LYS A 1 93 ? 6.284 -1.811 -20.807 1.00 63.50 93 LYS A C 1
ATOM 748 O O . LYS A 1 93 ? 7.094 -2.377 -20.077 1.00 63.50 93 LYS A O 1
ATOM 753 N N . ARG A 1 94 ? 5.591 -0.743 -20.406 1.00 68.25 94 ARG A N 1
ATOM 754 C CA . ARG A 1 94 ? 5.595 -0.258 -19.026 1.00 68.25 94 ARG A CA 1
ATOM 755 C C . ARG A 1 94 ? 4.924 -1.293 -18.127 1.00 68.25 94 ARG A C 1
ATOM 757 O O . ARG A 1 94 ? 3.933 -1.923 -18.506 1.00 68.25 94 ARG A O 1
ATOM 764 N N . LYS A 1 95 ? 5.525 -1.466 -16.957 1.00 76.12 95 LYS A N 1
ATOM 765 C CA . LYS A 1 95 ? 5.094 -2.345 -15.875 1.00 76.12 95 LYS A CA 1
ATOM 766 C C . LYS A 1 95 ? 4.892 -1.492 -14.631 1.00 76.12 95 LYS A C 1
ATOM 768 O O . LYS A 1 95 ? 5.391 -0.372 -14.559 1.00 76.12 95 LYS A O 1
ATOM 773 N N . MET A 1 96 ? 4.143 -2.034 -13.695 1.00 85.25 96 MET A N 1
ATOM 774 C CA . MET A 1 96 ? 3.776 -1.402 -12.443 1.00 85.25 96 MET A CA 1
ATOM 775 C C . MET A 1 96 ? 3.608 -2.522 -11.425 1.00 85.25 96 MET A C 1
ATOM 777 O O . MET A 1 96 ? 3.147 -3.594 -11.803 1.00 85.25 96 MET A O 1
ATOM 781 N N . ASP A 1 97 ? 3.954 -2.285 -10.167 1.00 85.44 97 ASP A N 1
ATOM 782 C CA . ASP A 1 97 ? 3.770 -3.292 -9.119 1.00 85.44 97 ASP A CA 1
ATOM 783 C C . ASP A 1 97 ? 2.426 -3.107 -8.424 1.00 85.44 97 ASP A C 1
ATOM 785 O O . ASP A 1 97 ? 1.686 -4.070 -8.205 1.00 85.44 97 ASP A O 1
ATOM 789 N N . ILE A 1 98 ? 2.077 -1.847 -8.150 1.00 87.69 98 ILE A N 1
ATOM 7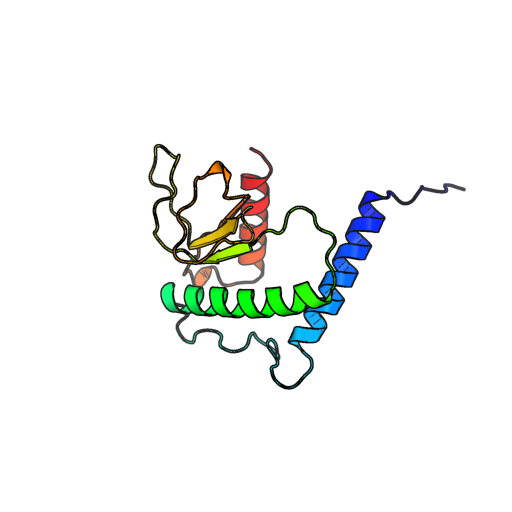90 C CA . ILE A 1 98 ? 0.823 -1.444 -7.517 1.00 87.69 98 ILE A CA 1
ATOM 791 C C . ILE A 1 98 ? 0.200 -0.252 -8.234 1.00 87.69 98 ILE A C 1
ATOM 793 O O . ILE A 1 98 ? 0.910 0.577 -8.781 1.00 87.69 98 ILE A O 1
ATOM 797 N N . GLY A 1 99 ? -1.117 -0.096 -8.192 1.00 87.38 99 GLY A N 1
ATOM 798 C CA . GLY A 1 99 ? -1.731 1.131 -8.694 1.00 87.38 99 GLY A CA 1
ATOM 799 C C . GLY A 1 99 ? -3.205 1.261 -8.380 1.00 87.38 99 GLY A C 1
ATOM 800 O O . GLY A 1 99 ? -3.853 0.307 -7.957 1.00 87.38 99 GLY A O 1
ATOM 801 N N . PHE A 1 100 ? -3.741 2.456 -8.602 1.00 85.94 100 PHE A N 1
ATOM 802 C CA . PHE A 1 100 ? -5.174 2.716 -8.502 1.00 85.94 100 PHE A CA 1
ATOM 803 C C . PHE A 1 100 ? -5.804 2.671 -9.886 1.00 85.94 100 PHE A C 1
ATOM 805 O O . PHE A 1 100 ? -5.352 3.363 -10.795 1.00 85.94 100 PHE A O 1
ATOM 812 N N . VAL A 1 101 ? -6.875 1.898 -10.037 1.00 86.94 101 VAL A N 1
ATOM 813 C CA . VAL A 1 101 ? -7.647 1.822 -11.282 1.00 86.94 101 VAL A CA 1
ATOM 814 C C . VAL A 1 101 ? -9.040 2.409 -11.112 1.00 86.94 101 VAL A C 1
ATOM 816 O O . VAL A 1 101 ? -9.605 2.406 -10.016 1.00 86.94 101 VAL A O 1
ATOM 819 N N . SER A 1 102 ? -9.599 2.918 -12.209 1.00 84.69 102 SER A N 1
ATOM 820 C CA . SER A 1 102 ? -10.948 3.497 -12.245 1.00 84.69 102 SER A CA 1
ATOM 821 C C . SER A 1 102 ? -12.077 2.462 -12.286 1.00 84.69 102 SER A C 1
ATOM 823 O O . SER A 1 102 ? -13.236 2.830 -12.100 1.00 84.69 102 SER A O 1
ATOM 825 N N . ASP A 1 103 ? -11.761 1.184 -12.518 1.00 82.69 103 ASP A N 1
ATOM 826 C CA . ASP A 1 103 ? -12.734 0.091 -12.510 1.00 82.69 103 ASP A CA 1
ATOM 827 C C . ASP A 1 103 ? -12.909 -0.479 -11.088 1.00 82.69 103 ASP A C 1
ATOM 829 O O . ASP A 1 103 ? -11.994 -1.120 -10.569 1.00 82.69 103 ASP A O 1
ATOM 833 N N . PRO A 1 104 ? -14.081 -0.330 -10.447 1.00 75.69 104 PRO A N 1
ATOM 834 C CA . PRO A 1 104 ? -14.321 -0.885 -9.116 1.00 75.69 104 PRO A CA 1
ATOM 835 C C . PRO A 1 104 ? -14.391 -2.419 -9.087 1.00 75.69 104 PRO A C 1
ATOM 837 O O . PRO A 1 104 ? -14.253 -3.020 -8.021 1.00 75.69 104 PRO A O 1
ATOM 840 N N . LYS A 1 105 ? -14.607 -3.073 -10.236 1.00 78.44 105 LYS A N 1
ATOM 841 C CA . LYS A 1 105 ? -14.658 -4.540 -10.363 1.00 78.44 105 LYS A CA 1
ATOM 842 C C . LYS A 1 105 ? -13.293 -5.156 -10.670 1.00 78.44 105 LYS A C 1
ATOM 844 O O . LYS A 1 105 ? -13.186 -6.377 -10.783 1.00 78.44 105 LYS A O 1
ATOM 849 N N . ALA A 1 106 ? -12.263 -4.321 -10.762 1.00 79.06 106 ALA A N 1
ATOM 850 C CA . ALA A 1 106 ? -10.877 -4.708 -10.925 1.00 79.06 106 ALA A CA 1
ATOM 851 C C . ALA A 1 106 ? -10.460 -5.848 -9.983 1.00 79.06 106 ALA A C 1
ATOM 853 O O . ALA A 1 106 ? -10.791 -5.850 -8.798 1.00 79.06 106 ALA A O 1
ATOM 854 N N . ASN A 1 107 ? -9.707 -6.821 -10.485 1.00 77.75 107 ASN A N 1
ATOM 855 C CA . ASN A 1 107 ? -9.072 -7.849 -9.665 1.00 77.75 107 ASN A CA 1
ATOM 856 C C . ASN A 1 107 ? -7.652 -8.144 -10.177 1.00 77.75 107 ASN A C 1
ATOM 858 O O . ASN A 1 107 ? -7.209 -7.584 -11.184 1.00 77.75 107 ASN A O 1
ATOM 862 N N . LYS A 1 108 ? -6.927 -9.016 -9.471 1.00 73.25 108 LYS A N 1
ATOM 863 C CA .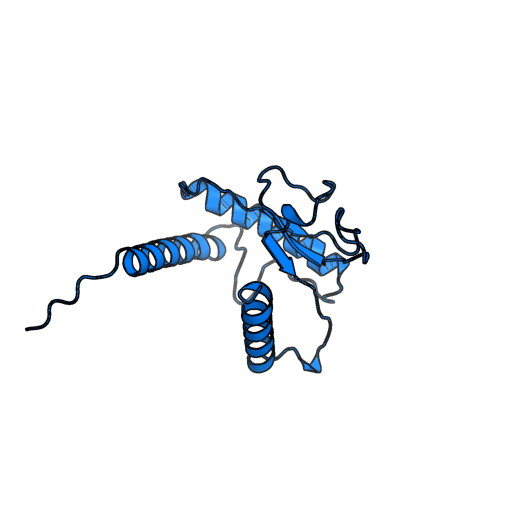 LYS A 1 108 ? -5.536 -9.395 -9.778 1.00 73.25 108 LYS A CA 1
ATOM 864 C C . LYS A 1 108 ? -5.337 -10.067 -11.148 1.00 73.25 108 LYS A C 1
ATOM 866 O O . LYS A 1 108 ? -4.211 -10.098 -11.645 1.00 73.25 108 LYS A O 1
ATOM 871 N N . ASP A 1 109 ? -6.407 -10.544 -11.778 1.00 78.12 109 ASP A N 1
ATOM 872 C CA . ASP A 1 109 ? -6.384 -11.251 -13.064 1.00 78.12 109 ASP A CA 1
ATOM 873 C C . ASP A 1 109 ? -6.883 -10.395 -14.236 1.00 78.12 109 ASP A C 1
ATOM 875 O O . ASP A 1 109 ? -6.593 -10.698 -15.395 1.00 78.12 109 ASP A O 1
ATOM 879 N N . SER A 1 110 ? -7.580 -9.295 -13.955 1.00 79.19 110 SER A N 1
ATOM 880 C CA . SER A 1 110 ? -8.012 -8.329 -14.962 1.00 79.19 110 SER A CA 1
ATOM 881 C C . SER A 1 110 ? -6.826 -7.751 -15.742 1.00 79.19 110 SER A C 1
ATOM 883 O O . SER A 1 110 ? -5.769 -7.463 -15.181 1.00 79.19 110 SER A O 1
ATOM 885 N N . ARG A 1 111 ? -7.020 -7.528 -17.045 1.00 79.00 111 ARG A N 1
ATOM 886 C CA . ARG A 1 111 ? -6.095 -6.754 -17.884 1.00 79.00 111 ARG A CA 1
ATOM 887 C C . ARG A 1 111 ? -6.610 -5.329 -18.018 1.00 79.00 111 ARG A C 1
ATOM 889 O O . ARG A 1 111 ? -7.802 -5.146 -18.245 1.00 79.00 111 ARG A O 1
ATOM 896 N N . TYR A 1 112 ? -5.710 -4.353 -17.941 1.00 77.81 112 TYR A N 1
ATOM 897 C CA . TYR A 1 112 ? -6.063 -2.936 -18.000 1.00 77.81 112 TYR A CA 1
ATOM 898 C C . TYR A 1 112 ? -5.363 -2.234 -19.153 1.00 77.81 112 TYR A C 1
ATOM 900 O O . TYR A 1 112 ? -4.232 -2.564 -19.526 1.00 77.81 112 TYR A O 1
ATOM 908 N N . HIS A 1 113 ? -6.059 -1.246 -19.700 1.00 83.19 113 HIS A N 1
ATOM 909 C CA . HIS A 1 113 ? -5.471 -0.248 -20.572 1.00 83.19 113 HIS A CA 1
ATOM 910 C C . HIS A 1 113 ? -4.845 0.870 -19.729 1.00 83.19 113 HIS A C 1
ATOM 912 O O . HIS A 1 113 ? -5.362 1.196 -18.662 1.00 83.19 113 HIS A O 1
ATOM 918 N N . TRP A 1 114 ? -3.772 1.498 -20.213 1.00 81.00 114 TRP A N 1
ATOM 919 C CA . TRP A 1 114 ? -3.087 2.587 -19.504 1.00 81.00 114 TRP A CA 1
ATOM 920 C C . TRP A 1 114 ? -4.038 3.722 -19.102 1.00 81.00 114 TRP A C 1
ATOM 922 O O . TRP A 1 114 ? -3.956 4.233 -17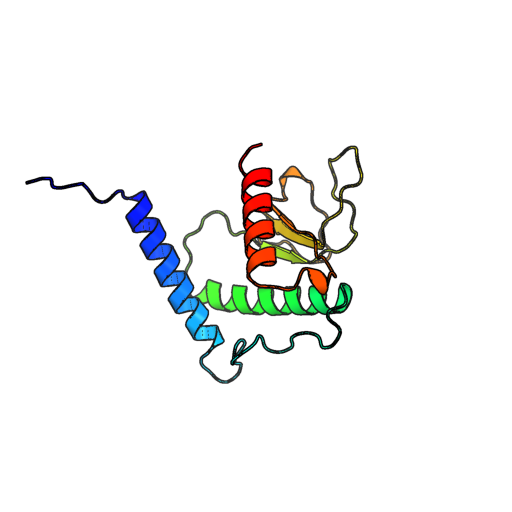.995 1.00 81.00 114 TRP A O 1
ATOM 932 N N . SER A 1 115 ? -5.023 4.040 -19.947 1.00 82.00 115 SER A N 1
ATOM 933 C CA . SER A 1 115 ? -6.051 5.054 -19.650 1.00 82.00 115 SER A CA 1
ATOM 934 C C . SER A 1 115 ? -6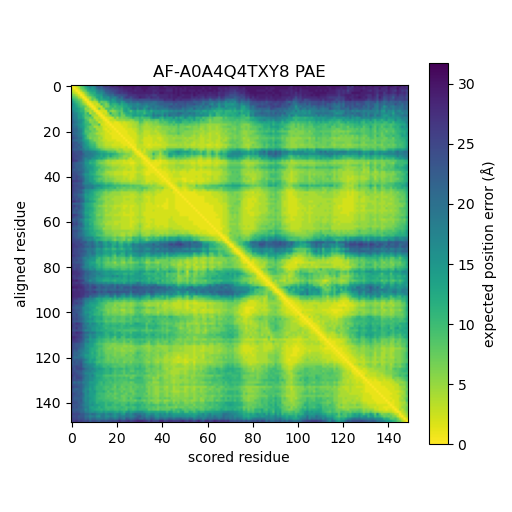.967 4.718 -18.462 1.00 82.00 115 SER A C 1
ATOM 936 O O . SER A 1 115 ? -7.773 5.553 -18.064 1.00 82.00 115 SER A O 1
ATOM 938 N N . GLN A 1 116 ? -6.911 3.492 -17.936 1.00 84.94 116 GLN A N 1
ATOM 939 C CA . GLN A 1 116 ? -7.658 3.061 -16.751 1.00 84.94 116 GLN A CA 1
ATOM 940 C C . GLN A 1 116 ? -6.806 3.104 -15.475 1.00 84.94 116 GLN A C 1
ATOM 942 O O . GLN A 1 116 ? -7.359 2.977 -14.380 1.00 84.94 116 GLN A O 1
ATOM 947 N N . ILE A 1 117 ? -5.485 3.273 -15.606 1.00 84.19 117 ILE A N 1
ATOM 948 C CA . ILE A 1 117 ? -4.550 3.428 -14.492 1.00 84.19 117 ILE A CA 1
ATOM 949 C C . ILE A 1 117 ? -4.550 4.902 -14.090 1.00 84.19 117 ILE A C 1
ATOM 951 O O . ILE A 1 117 ? -4.198 5.768 -14.884 1.00 84.19 117 ILE A O 1
ATOM 955 N N . LEU A 1 118 ? -4.986 5.186 -12.866 1.00 85.38 118 LEU A N 1
ATOM 956 C CA . LEU A 1 118 ? -5.077 6.542 -12.325 1.00 85.38 118 LEU A CA 1
ATOM 957 C C . LEU A 1 118 ? -3.765 6.986 -11.688 1.00 85.38 118 LEU A C 1
ATOM 959 O O . LEU A 1 118 ? -3.371 8.133 -11.842 1.00 85.38 118 LEU A O 1
ATOM 963 N N . ILE A 1 119 ? -3.132 6.085 -10.936 1.00 83.75 119 ILE A N 1
ATOM 964 C CA . ILE A 1 119 ? -1.870 6.337 -10.239 1.00 83.75 119 ILE A CA 1
ATOM 965 C C . ILE A 1 119 ? -1.054 5.049 -10.311 1.00 83.75 119 ILE A C 1
ATOM 967 O O . ILE A 1 119 ? -1.503 4.041 -9.744 1.00 83.75 119 ILE A O 1
ATOM 971 N N . PRO A 1 120 ? 0.094 5.049 -11.006 1.00 84.44 120 PRO A N 1
ATOM 972 C CA . PRO A 1 120 ? 1.009 3.930 -10.990 1.00 84.44 120 PRO A CA 1
ATOM 973 C C . PRO A 1 120 ? 1.987 3.990 -9.815 1.00 84.44 120 PRO A C 1
ATOM 975 O O . PRO A 1 120 ? 2.395 5.058 -9.378 1.00 84.44 120 PRO A O 1
ATOM 978 N N . GLY A 1 121 ? 2.389 2.826 -9.315 1.00 84.94 121 GLY A N 1
ATOM 979 C CA . GLY A 1 121 ? 3.388 2.687 -8.264 1.00 84.94 121 GLY A CA 1
ATOM 980 C C . GLY A 1 121 ? 4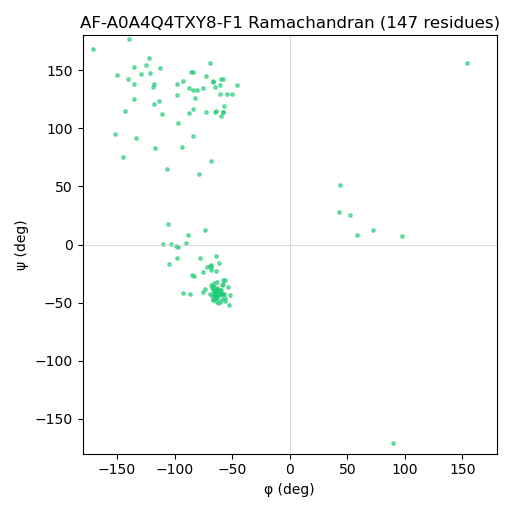.328 1.510 -8.515 1.00 84.94 121 GLY A C 1
ATOM 981 O O . GLY A 1 121 ? 3.931 0.446 -9.000 1.00 84.94 121 GLY A O 1
ATOM 982 N N . GLU A 1 122 ? 5.592 1.712 -8.168 1.00 84.25 122 GLU A N 1
ATOM 983 C CA . GLU A 1 122 ? 6.654 0.712 -8.268 1.00 84.25 122 GLU A CA 1
ATOM 984 C C . GLU A 1 122 ? 7.212 0.430 -6.871 1.00 84.25 122 GLU A C 1
ATOM 986 O O . GLU A 1 122 ? 7.471 1.353 -6.092 1.00 84.25 122 GLU A O 1
ATOM 991 N N . LEU A 1 123 ? 7.409 -0.845 -6.547 1.00 85.25 123 LEU A N 1
ATOM 992 C CA . LEU A 1 123 ? 8.077 -1.250 -5.322 1.00 85.25 123 LEU A CA 1
ATOM 993 C C . LEU A 1 123 ? 9.590 -1.148 -5.515 1.00 85.25 123 LEU A C 1
ATOM 995 O O . LEU A 1 123 ? 10.158 -1.624 -6.495 1.00 85.25 123 LEU A O 1
ATOM 999 N N . LYS A 1 124 ? 10.277 -0.548 -4.542 1.00 80.75 124 LYS A N 1
ATOM 1000 C CA . LYS A 1 124 ? 11.741 -0.468 -4.531 1.00 80.75 124 LYS A CA 1
ATOM 1001 C C . LYS A 1 124 ? 12.290 -1.197 -3.315 1.00 80.75 124 LYS A C 1
ATOM 1003 O O . LYS A 1 124 ? 12.006 -0.826 -2.182 1.00 80.75 124 LYS A O 1
ATOM 1008 N N . SER A 1 125 ? 13.132 -2.200 -3.552 1.00 82.44 125 SER A N 1
ATOM 1009 C CA . SER A 1 125 ? 13.902 -2.865 -2.497 1.00 82.44 125 SER A CA 1
ATOM 1010 C C . SER A 1 125 ? 15.276 -2.203 -2.381 1.00 82.44 125 SER A C 1
ATOM 1012 O O . SER A 1 125 ? 16.247 -2.619 -3.010 1.00 82.44 125 SER A O 1
ATOM 1014 N N . ASN A 1 126 ? 15.348 -1.100 -1.633 1.00 83.50 126 ASN A N 1
ATOM 1015 C CA . ASN A 1 126 ? 16.601 -0.395 -1.369 1.00 83.50 126 ASN A CA 1
ATOM 1016 C C . ASN A 1 126 ? 16.721 -0.066 0.126 1.00 83.50 126 ASN A C 1
ATOM 1018 O O . ASN A 1 126 ? 16.304 1.016 0.539 1.00 83.50 126 ASN A O 1
ATOM 1022 N N . PRO A 1 127 ? 17.343 -0.943 0.935 1.00 82.25 127 PRO A N 1
ATOM 1023 C CA . PRO A 1 127 ? 17.500 -0.719 2.374 1.00 82.25 127 PRO A CA 1
ATOM 1024 C C . PRO A 1 127 ? 18.205 0.600 2.716 1.00 82.25 127 PRO A C 1
ATOM 1026 O O . PRO A 1 127 ? 17.908 1.227 3.724 1.00 82.25 127 PRO A O 1
ATOM 1029 N N . SER A 1 128 ? 19.111 1.081 1.854 1.00 84.31 128 SER A N 1
ATOM 1030 C CA . SER A 1 128 ? 19.789 2.367 2.077 1.00 84.31 128 SER A CA 1
ATOM 1031 C C . SER A 1 128 ? 18.853 3.572 1.944 1.00 84.31 128 SER A C 1
ATOM 1033 O O . SER A 1 128 ? 19.188 4.670 2.401 1.00 84.31 128 SER A O 1
ATOM 1035 N N . ALA A 1 129 ? 17.712 3.390 1.275 1.00 82.25 129 ALA A N 1
ATOM 1036 C CA . ALA A 1 129 ? 16.668 4.385 1.106 1.00 82.25 129 ALA A CA 1
ATOM 1037 C C . ALA A 1 129 ? 15.514 4.244 2.106 1.00 82.25 129 ALA A C 1
ATOM 1039 O O . ALA A 1 129 ? 14.639 5.105 2.118 1.00 82.25 129 ALA A O 1
ATOM 1040 N N . ASP A 1 130 ? 15.548 3.228 2.973 1.00 83.56 130 ASP A N 1
ATOM 1041 C CA . ASP A 1 130 ? 14.516 2.959 3.976 1.00 83.56 130 ASP A CA 1
ATOM 1042 C C . ASP A 1 130 ? 14.666 3.878 5.201 1.00 83.56 130 ASP A C 1
ATOM 1044 O O . ASP A 1 130 ? 14.951 3.474 6.327 1.00 83.56 130 ASP A O 1
ATOM 1048 N N . THR A 1 131 ? 14.562 5.182 4.949 1.00 88.38 131 THR A N 1
ATOM 1049 C CA . THR A 1 131 ? 14.516 6.221 5.974 1.00 88.38 131 THR A CA 1
ATOM 1050 C C . THR A 1 131 ? 13.319 7.118 5.714 1.00 88.38 131 THR A C 1
ATOM 1052 O O . THR A 1 131 ? 12.994 7.417 4.564 1.00 88.38 131 THR A O 1
ATOM 1055 N N . ALA A 1 132 ? 12.704 7.634 6.782 1.00 87.38 132 ALA A N 1
ATOM 1056 C CA . ALA A 1 132 ? 11.556 8.532 6.662 1.00 87.38 132 ALA A CA 1
ATOM 1057 C C . ALA A 1 132 ? 11.835 9.705 5.702 1.00 87.38 132 ALA A C 1
ATOM 1059 O O . ALA A 1 132 ? 11.023 10.011 4.838 1.00 87.38 132 ALA A O 1
ATOM 1060 N N . SER A 1 133 ? 13.015 10.325 5.798 1.00 88.69 133 SER A N 1
ATOM 1061 C CA . SER A 1 133 ? 13.414 11.449 4.942 1.00 88.69 133 SER A CA 1
ATOM 1062 C C . SER A 1 133 ? 13.452 11.112 3.448 1.00 88.69 133 SER A C 1
ATOM 1064 O O . SER A 1 133 ? 13.014 11.922 2.634 1.00 88.69 133 SER A O 1
ATOM 1066 N N . LYS A 1 134 ? 13.969 9.937 3.076 1.00 87.56 134 LYS A N 1
ATOM 1067 C CA . LYS A 1 134 ? 14.066 9.516 1.675 1.00 87.56 134 LYS A CA 1
ATOM 1068 C C . LYS A 1 134 ? 12.709 9.082 1.136 1.00 87.56 134 LYS A C 1
ATOM 1070 O O . LYS A 1 134 ? 12.344 9.526 0.054 1.00 87.56 134 LYS A O 1
ATOM 1075 N N . ALA A 1 135 ? 11.926 8.356 1.935 1.00 84.12 135 ALA A N 1
ATOM 1076 C CA . ALA A 1 135 ? 10.550 8.011 1.592 1.00 84.12 135 ALA A CA 1
ATOM 1077 C C . ALA A 1 135 ? 9.701 9.264 1.305 1.00 84.12 135 ALA A C 1
ATOM 1079 O O . ALA A 1 135 ? 9.027 9.330 0.281 1.00 84.12 135 ALA A O 1
ATOM 1080 N N . TRP A 1 136 ? 9.786 10.302 2.146 1.00 85.44 136 TRP A N 1
ATOM 1081 C CA . TRP A 1 136 ? 9.081 11.569 1.910 1.00 85.44 136 TRP A CA 1
ATOM 1082 C C . TRP A 1 136 ? 9.529 12.284 0.629 1.00 85.44 136 TRP A C 1
ATOM 1084 O O . TRP A 1 136 ? 8.692 12.830 -0.091 1.00 85.44 136 TRP A O 1
ATOM 1094 N N . LEU A 1 137 ? 10.832 12.285 0.327 1.00 86.62 137 LEU A N 1
ATOM 1095 C CA . LEU A 1 137 ? 11.355 12.872 -0.910 1.00 86.62 137 LEU A CA 1
ATOM 1096 C C . LEU A 1 137 ? 10.865 12.121 -2.149 1.00 86.62 137 LEU A C 1
ATOM 1098 O O . LEU A 1 137 ? 10.477 12.765 -3.123 1.00 86.62 137 LEU A O 1
ATOM 1102 N N . ASP A 1 138 ? 10.863 10.790 -2.110 1.00 83.38 138 ASP A N 1
ATOM 1103 C CA . ASP A 1 138 ? 10.389 9.962 -3.218 1.00 83.38 138 ASP A CA 1
ATOM 1104 C C . ASP A 1 138 ? 8.882 10.148 -3.437 1.00 83.38 138 ASP A C 1
ATOM 1106 O O . ASP A 1 138 ? 8.467 10.386 -4.569 1.00 83.38 138 ASP A O 1
ATOM 1110 N N . LEU A 1 139 ? 8.074 10.188 -2.370 1.00 80.31 139 LEU A N 1
ATOM 1111 C CA . LEU A 1 139 ? 6.646 10.527 -2.460 1.00 80.31 139 LEU A CA 1
ATOM 1112 C C . LEU A 1 139 ? 6.417 11.909 -3.092 1.00 80.31 139 LEU A C 1
ATOM 1114 O O . LEU A 1 139 ? 5.545 12.070 -3.944 1.00 80.31 139 LEU A O 1
ATOM 1118 N N . GLY A 1 140 ? 7.219 12.908 -2.710 1.00 83.06 140 GLY A N 1
ATOM 1119 C CA . GLY A 1 140 ? 7.137 14.254 -3.280 1.00 83.06 140 GLY A CA 1
ATOM 1120 C C . GLY A 1 140 ? 7.536 14.319 -4.759 1.00 83.06 140 GLY A C 1
ATOM 1121 O O . GLY A 1 140 ? 6.944 15.085 -5.521 1.00 83.06 140 GLY A O 1
ATOM 1122 N N . ARG A 1 141 ? 8.521 13.515 -5.185 1.00 83.56 141 ARG A N 1
ATOM 1123 C CA . ARG A 1 141 ? 8.902 13.385 -6.602 1.00 83.56 141 ARG A CA 1
ATOM 1124 C C . ARG A 1 141 ? 7.793 12.733 -7.414 1.00 83.56 141 ARG A C 1
ATOM 1126 O O . ARG A 1 141 ? 7.410 13.306 -8.426 1.00 83.56 141 ARG A O 1
ATOM 1133 N N . TYR A 1 142 ? 7.233 11.627 -6.924 1.00 73.94 142 TYR A N 1
ATOM 1134 C CA . TYR A 1 142 ? 6.105 10.948 -7.565 1.00 73.94 142 TYR A CA 1
ATOM 1135 C C . TYR A 1 142 ? 4.911 11.882 -7.756 1.00 73.94 142 TYR A C 1
ATOM 1137 O O . TYR A 1 142 ? 4.410 12.020 -8.867 1.00 73.94 142 TYR A O 1
ATOM 1145 N N . ALA A 1 143 ? 4.516 12.613 -6.708 1.00 75.38 143 ALA A N 1
ATOM 1146 C CA . ALA A 1 143 ? 3.442 13.594 -6.825 1.00 75.38 143 ALA A CA 1
ATOM 1147 C C . ALA A 1 143 ? 3.751 14.647 -7.906 1.00 75.38 143 ALA A C 1
ATOM 1149 O O . ALA A 1 143 ? 2.891 14.992 -8.709 1.00 75.38 143 ALA A O 1
ATOM 1150 N N . ARG A 1 144 ? 4.990 15.145 -7.984 1.00 75.88 144 ARG A N 1
ATOM 1151 C CA . ARG A 1 144 ? 5.357 16.093 -9.043 1.00 75.88 144 ARG A CA 1
ATOM 1152 C C . ARG A 1 144 ? 5.246 15.469 -10.435 1.00 75.88 144 ARG A C 1
ATOM 1154 O O . ARG A 1 144 ? 4.738 16.128 -11.329 1.00 75.88 144 ARG A O 1
ATOM 1161 N N . GLU A 1 145 ? 5.751 14.259 -10.626 1.00 70.56 145 GLU A N 1
ATOM 1162 C CA . GLU A 1 145 ? 5.797 13.595 -11.933 1.00 70.56 145 GLU A CA 1
ATOM 1163 C C . GLU A 1 145 ? 4.397 13.243 -12.459 1.00 70.56 145 GLU A C 1
ATOM 1165 O O . GLU A 1 145 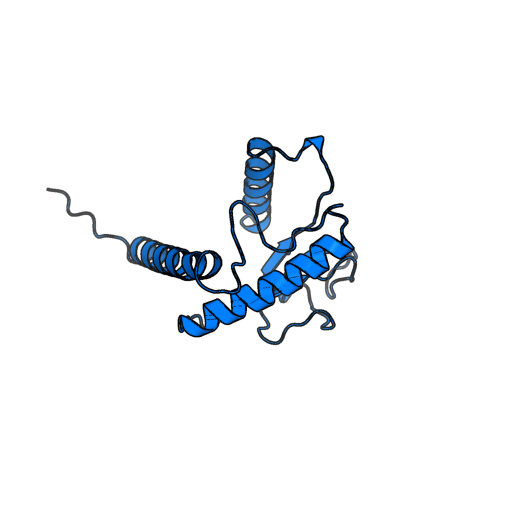? 4.139 13.434 -13.646 1.00 70.56 145 GLU A O 1
ATOM 1170 N N . ASP A 1 146 ? 3.482 12.831 -11.578 1.00 60.31 146 ASP A N 1
ATOM 1171 C CA . ASP A 1 146 ? 2.116 12.444 -11.954 1.00 60.31 146 ASP A CA 1
ATOM 1172 C C . ASP A 1 146 ? 1.154 13.639 -12.101 1.00 60.31 146 ASP A C 1
ATOM 1174 O O . ASP A 1 146 ? 0.200 13.565 -12.875 1.00 60.31 146 ASP A O 1
ATOM 1178 N N . PHE A 1 147 ? 1.390 14.756 -11.394 1.00 55.34 147 PHE A N 1
ATOM 1179 C CA . PHE A 1 147 ? 0.524 15.949 -11.441 1.00 55.34 147 PHE A CA 1
ATOM 1180 C C . PHE A 1 147 ? 1.028 17.076 -12.367 1.00 55.34 147 PHE A C 1
ATOM 1182 O O . PHE A 1 147 ? 0.350 18.095 -12.494 1.00 55.34 147 PHE A O 1
ATOM 1189 N N . HIS A 1 148 ? 2.186 16.921 -13.023 1.00 47.16 148 HIS A N 1
ATOM 1190 C CA . HIS A 1 148 ? 2.708 17.870 -14.027 1.00 47.16 148 HIS A CA 1
ATOM 1191 C C . HIS A 1 148 ? 2.603 17.380 -15.489 1.00 47.16 148 HIS A C 1
ATOM 1193 O O . HIS A 1 148 ? 3.279 17.939 -16.357 1.00 47.16 148 HIS A O 1
ATOM 1199 N N . ALA A 1 149 ? 1.773 16.373 -15.777 1.00 40.34 149 ALA A N 1
ATOM 1200 C CA . ALA A 1 149 ? 1.516 15.878 -17.136 1.00 40.34 149 ALA A CA 1
ATOM 1201 C C . ALA A 1 149 ? 0.258 16.493 -17.770 1.00 40.34 149 ALA A C 1
ATOM 1203 O O . ALA A 1 149 ? -0.787 16.553 -17.083 1.00 40.34 149 ALA A O 1
#

Radius of gyration: 17.87 Å; Cα contacts (8 Å, |Δi|>4): 140; chains: 1; bounding box: 41×54×45 Å

Solvent-accessible surface area (backbone atoms only — not comparable to full-atom values): 9045 Å² total; per-residue (Å²): 137,85,83,75,77,79,51,68,65,62,54,48,53,52,51,54,50,49,52,50,53,57,57,51,46,54,31,61,41,80,92,75,47,45,38,72,102,48,61,61,78,64,53,92,79,64,44,69,68,56,42,39,53,44,50,43,56,50,47,55,54,52,50,57,56,49,62,76,66,66,71,82,62,90,72,51,64,28,80,45,43,43,65,79,47,70,43,41,90,52,96,59,82,51,62,36,32,33,32,33,25,63,49,67,83,65,54,80,82,63,84,56,47,52,93,44,54,76,44,82,37,73,83,78,95,46,78,93,50,75,40,73,71,49,49,54,51,51,53,54,49,50,53,50,64,71,72,71,114